Protein AF-A0A6C0KS30-F1 (afdb_monomer)

pLDDT: mean 71.04, std 18.07, range [35.44, 94.69]

Mean predicted aligned error: 18.9 Å

Secondary structure (DSSP, 8-state):
-------------S---TTS--HHHHHHHHHHHHTT-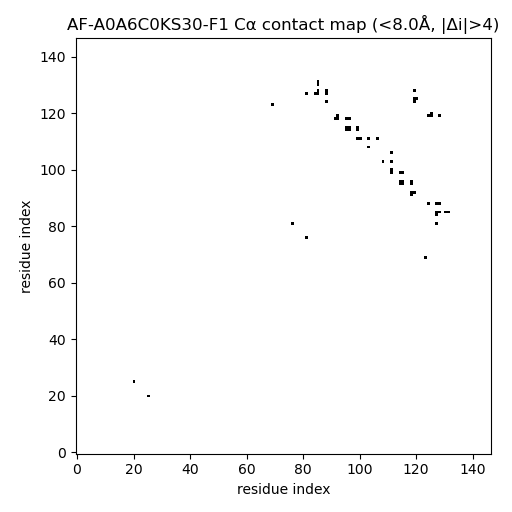S----HHHHHHHHHHHHHHHHHHHT-------TTS-GGG--HHHHHHHHHHHHHHHHHHHHHHHHTTTTS-HHHHHHHHHHHHH-GGGHHHHHHHHHHHHHHHHHHHHH-

Radius of gyration: 25.58 Å; Cα contacts (8 Å, |Δi|>4): 32; chains: 1; bounding box: 39×84×53 Å

Structure (mmCIF, N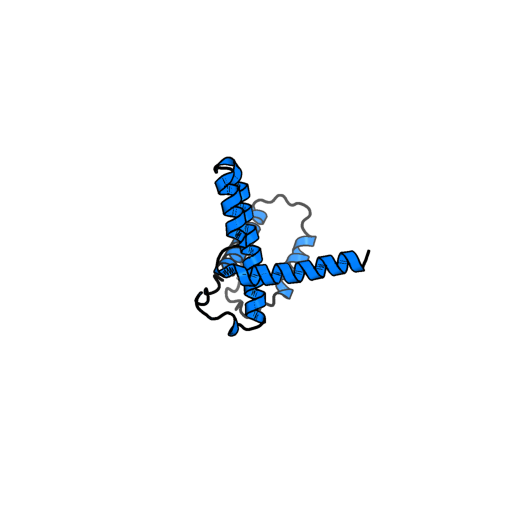/CA/C/O backbone):
data_AF-A0A6C0KS30-F1
#
_entry.id   AF-A0A6C0KS30-F1
#
loop_
_atom_site.group_PDB
_atom_site.id
_atom_site.type_symbol
_atom_site.label_atom_id
_atom_site.label_alt_id
_atom_site.label_comp_id
_atom_site.label_asym_id
_atom_site.label_entity_id
_atom_site.label_seq_id
_atom_site.pdbx_PDB_ins_code
_atom_site.Cartn_x
_atom_site.Cartn_y
_atom_site.Cartn_z
_atom_site.occupancy
_atom_site.B_iso_or_equiv
_atom_site.auth_seq_id
_atom_site.auth_comp_id
_atom_site.auth_asym_id
_atom_site.auth_atom_id
_atom_site.pdbx_PDB_model_num
ATOM 1 N N . MET A 1 1 ? 6.280 68.317 35.546 1.00 41.66 1 MET A N 1
ATOM 2 C CA . MET A 1 1 ? 6.402 68.232 34.076 1.00 41.66 1 MET A CA 1
ATOM 3 C C . MET A 1 1 ? 6.222 66.775 33.700 1.00 41.66 1 MET A C 1
ATOM 5 O O . MET A 1 1 ? 7.018 65.952 34.125 1.00 41.66 1 MET A O 1
ATOM 9 N N . ALA A 1 2 ? 5.104 66.460 33.051 1.00 36.56 2 ALA A N 1
ATOM 10 C CA . ALA A 1 2 ? 4.755 65.114 32.618 1.00 36.56 2 ALA A CA 1
ATOM 11 C C . ALA A 1 2 ? 5.413 64.825 31.263 1.00 36.56 2 ALA A C 1
ATOM 13 O O . ALA A 1 2 ? 5.367 65.674 30.377 1.00 36.56 2 ALA A O 1
ATOM 14 N N . ALA A 1 3 ? 5.983 63.633 31.103 1.00 36.56 3 ALA A N 1
ATOM 15 C CA . ALA A 1 3 ? 6.329 63.073 29.804 1.00 36.56 3 ALA A CA 1
ATOM 16 C C . ALA A 1 3 ? 5.861 61.614 29.786 1.00 36.56 3 ALA A C 1
ATOM 18 O O . ALA A 1 3 ? 6.550 60.698 30.223 1.00 36.56 3 ALA A O 1
ATOM 19 N N . THR A 1 4 ? 4.619 61.432 29.353 1.00 40.84 4 THR A N 1
ATOM 20 C CA . THR A 1 4 ? 4.050 60.160 28.920 1.00 40.84 4 THR A CA 1
ATOM 21 C C . THR A 1 4 ? 4.648 59.802 27.562 1.00 40.84 4 THR A C 1
ATOM 23 O O . THR A 1 4 ? 4.423 60.534 26.599 1.00 40.84 4 THR A O 1
ATOM 26 N N . THR A 1 5 ? 5.365 58.686 27.451 1.00 41.09 5 THR A N 1
ATOM 27 C CA . THR A 1 5 ? 5.692 58.090 26.147 1.00 41.09 5 THR A CA 1
ATOM 28 C C . THR A 1 5 ? 5.205 56.650 26.120 1.00 41.09 5 THR A C 1
ATOM 30 O O . THR A 1 5 ? 5.762 55.755 26.748 1.00 41.09 5 THR A O 1
ATOM 33 N N . THR A 1 6 ? 4.089 56.497 25.422 1.00 42.09 6 THR A N 1
ATOM 34 C CA . THR A 1 6 ? 3.368 55.285 25.046 1.00 42.09 6 THR A CA 1
ATOM 35 C C . THR A 1 6 ? 4.294 54.269 24.362 1.00 42.09 6 THR A C 1
ATOM 37 O O . THR A 1 6 ? 5.101 54.683 23.530 1.00 42.09 6 THR A O 1
ATOM 40 N N . PRO A 1 7 ? 4.177 52.955 24.623 1.00 38.19 7 PRO A N 1
ATOM 41 C CA . PRO A 1 7 ? 4.849 51.956 23.803 1.00 38.19 7 PRO A CA 1
ATOM 42 C C . PRO A 1 7 ? 4.206 51.904 22.412 1.00 38.19 7 PRO A C 1
ATOM 44 O O . PRO A 1 7 ? 2.991 51.751 22.268 1.00 38.19 7 PRO A O 1
ATOM 47 N N . SER A 1 8 ? 5.042 52.059 21.391 1.00 39.91 8 SER A N 1
ATOM 48 C CA . SER A 1 8 ? 4.718 51.919 19.975 1.00 39.91 8 SER A CA 1
ATOM 49 C C . SER A 1 8 ? 4.135 50.530 19.724 1.00 39.91 8 SER A C 1
ATOM 51 O O . SER A 1 8 ? 4.818 49.521 19.893 1.00 39.91 8 SER A O 1
ATOM 53 N N . ALA A 1 9 ? 2.866 50.469 19.329 1.00 35.44 9 ALA A N 1
ATOM 54 C CA . ALA A 1 9 ? 2.259 49.235 18.860 1.00 35.44 9 ALA A CA 1
ATOM 55 C C . ALA A 1 9 ? 3.033 48.727 17.634 1.00 35.44 9 ALA A C 1
ATOM 57 O O . ALA A 1 9 ? 3.216 49.461 16.661 1.00 35.44 9 ALA A O 1
ATOM 58 N N . ILE A 1 10 ? 3.471 47.469 17.674 1.00 39.31 10 ILE A N 1
ATOM 59 C CA . ILE A 1 10 ? 3.902 46.746 16.478 1.00 39.31 10 ILE A CA 1
ATOM 60 C C . ILE A 1 10 ? 2.638 46.556 15.640 1.00 39.31 10 ILE A C 1
ATOM 62 O O . ILE A 1 10 ? 1.789 45.717 15.940 1.00 39.31 10 ILE A O 1
ATOM 66 N N . VAL A 1 11 ? 2.478 47.401 14.625 1.00 37.69 11 VAL A N 1
ATOM 67 C CA . VAL A 1 11 ? 1.460 47.231 13.593 1.00 37.69 11 VAL A CA 1
ATOM 68 C C . VAL A 1 11 ? 1.879 46.010 12.784 1.00 37.69 11 VAL A C 1
ATOM 70 O O . VAL A 1 11 ? 2.798 46.078 11.974 1.00 37.69 11 VAL A O 1
ATOM 73 N N . ILE A 1 12 ? 1.240 44.873 13.046 1.00 42.19 12 ILE A N 1
ATOM 74 C CA . ILE A 1 12 ? 1.336 43.714 12.165 1.00 42.19 12 ILE A CA 1
ATOM 75 C C . ILE A 1 12 ? 0.541 44.079 10.913 1.00 42.19 12 ILE A C 1
ATOM 77 O O . ILE A 1 12 ? -0.692 44.093 10.932 1.00 42.19 12 ILE A O 1
ATOM 81 N N . ASP A 1 13 ? 1.263 44.441 9.852 1.00 37.44 13 ASP A N 1
ATOM 82 C CA . ASP A 1 13 ? 0.699 44.644 8.525 1.00 37.44 13 ASP A CA 1
ATOM 83 C C . ASP A 1 13 ? 0.008 43.346 8.090 1.00 37.44 13 ASP A C 1
ATOM 85 O O . ASP A 1 13 ? 0.621 42.284 7.960 1.00 37.44 13 ASP A O 1
ATOM 89 N N . LYS A 1 14 ? -1.315 43.413 7.959 1.00 45.72 14 LYS A N 1
ATOM 90 C CA . LYS A 1 14 ? -2.197 42.255 7.795 1.00 45.72 14 LYS A CA 1
ATOM 91 C C . LYS A 1 14 ? -2.285 41.801 6.337 1.00 45.72 14 LYS A C 1
ATOM 93 O O . LYS A 1 14 ? -3.307 41.253 5.933 1.00 45.72 14 LYS A O 1
ATOM 98 N N . ASN A 1 15 ? -1.240 42.046 5.549 1.00 47.78 15 ASN A N 1
ATOM 99 C CA . ASN A 1 15 ? -1.254 41.800 4.115 1.00 47.78 15 ASN A CA 1
ATOM 100 C C . ASN A 1 15 ? 0.069 41.207 3.612 1.00 47.78 15 ASN A C 1
ATOM 102 O O . ASN A 1 15 ? 0.704 41.725 2.700 1.00 47.78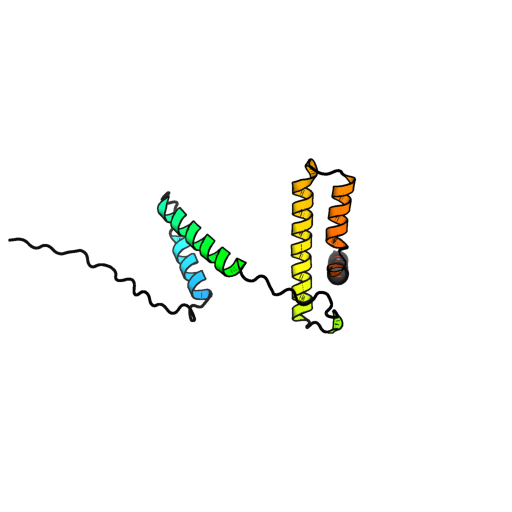 15 ASN A O 1
ATOM 106 N N . ILE A 1 16 ? 0.482 40.082 4.197 1.00 48.47 16 ILE A N 1
ATOM 107 C CA . ILE A 1 16 ? 1.443 39.198 3.533 1.00 48.47 16 ILE A CA 1
ATOM 108 C C . ILE A 1 16 ? 0.624 38.279 2.625 1.00 48.47 16 ILE A C 1
ATOM 110 O O . ILE A 1 16 ? -0.079 37.388 3.104 1.00 48.47 16 ILE A O 1
ATOM 114 N N . ASP A 1 17 ? 0.675 38.527 1.315 1.00 46.22 17 ASP A N 1
ATOM 115 C CA . ASP A 1 17 ? 0.111 37.631 0.306 1.00 46.22 17 ASP A CA 1
ATOM 116 C C . ASP A 1 17 ? 0.925 36.326 0.320 1.00 46.22 17 ASP A C 1
ATOM 118 O O . ASP A 1 17 ? 2.052 36.240 -0.163 1.00 46.22 17 ASP A O 1
ATOM 122 N N . LEU A 1 18 ? 0.370 35.301 0.969 1.00 52.03 18 LEU A N 1
ATOM 123 C CA . LEU A 1 18 ? 1.018 34.013 1.253 1.00 52.03 18 LEU A CA 1
ATOM 124 C C . LEU A 1 18 ? 1.197 33.125 0.005 1.00 52.03 18 LEU A C 1
ATOM 126 O O . LEU A 1 18 ? 1.464 31.928 0.139 1.00 52.03 18 LEU A O 1
ATOM 130 N N . LYS A 1 19 ? 1.021 33.671 -1.203 1.00 52.03 19 LYS A N 1
ATOM 131 C CA . LYS A 1 19 ? 1.192 32.939 -2.465 1.00 52.03 19 LYS A CA 1
ATOM 132 C C . LYS A 1 19 ? 2.654 32.674 -2.832 1.00 52.03 19 LYS A C 1
ATOM 134 O O . LYS A 1 19 ? 2.897 31.711 -3.552 1.00 52.03 19 LYS A O 1
ATOM 139 N N . ASP A 1 20 ? 3.598 33.434 -2.278 1.00 52.69 20 ASP A N 1
ATOM 140 C CA . ASP A 1 20 ? 5.011 33.386 -2.690 1.00 52.69 20 ASP A CA 1
ATOM 141 C C . ASP A 1 20 ? 5.979 32.817 -1.636 1.00 52.69 20 ASP A C 1
ATOM 143 O O . ASP A 1 20 ? 7.192 32.810 -1.844 1.00 52.69 20 ASP A O 1
ATOM 147 N N . VAL A 1 21 ? 5.478 32.302 -0.507 1.00 55.94 21 VAL A N 1
ATOM 148 C CA . VAL A 1 21 ? 6.345 31.762 0.555 1.00 55.94 21 VAL A CA 1
ATOM 149 C C . VAL A 1 21 ? 6.798 30.346 0.199 1.00 55.94 21 VAL A C 1
ATOM 151 O O . VAL A 1 21 ? 5.992 29.408 0.170 1.00 55.94 21 VAL A O 1
ATOM 154 N N . LYS A 1 22 ? 8.098 30.179 -0.072 1.00 64.94 22 LYS A N 1
ATOM 155 C CA . LYS A 1 22 ? 8.678 28.885 -0.439 1.00 64.94 22 LYS A CA 1
ATOM 156 C C . LYS A 1 22 ? 8.808 27.975 0.793 1.00 64.94 22 LYS A C 1
ATOM 158 O O . LYS A 1 22 ? 9.075 28.454 1.894 1.00 64.94 22 LYS A O 1
ATOM 163 N N . PRO A 1 23 ? 8.666 26.645 0.634 1.00 53.28 23 PRO A N 1
ATOM 164 C CA . PRO A 1 23 ? 8.738 25.692 1.751 1.00 53.28 23 PRO A CA 1
ATOM 165 C C . PRO A 1 23 ? 10.071 25.726 2.514 1.00 53.28 23 PRO A C 1
ATOM 167 O O . PRO A 1 23 ? 10.122 25.439 3.708 1.00 53.28 23 PRO A O 1
ATOM 170 N N . GLU A 1 24 ? 11.143 26.086 1.812 1.00 63.00 24 GLU A N 1
ATOM 171 C CA . GLU A 1 24 ? 12.516 26.154 2.319 1.00 63.00 24 GLU A CA 1
ATOM 172 C C . GLU A 1 24 ? 12.680 27.250 3.384 1.00 63.00 24 GLU A C 1
ATOM 174 O O . GLU A 1 24 ? 13.349 27.037 4.396 1.00 63.00 24 GLU A O 1
ATOM 179 N N . A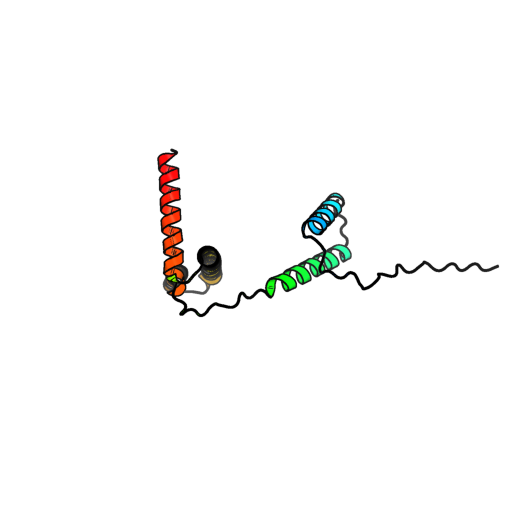SP A 1 25 ? 11.985 28.378 3.220 1.00 66.75 25 ASP A N 1
ATOM 180 C CA . ASP A 1 25 ? 12.034 29.516 4.146 1.00 66.75 25 ASP A CA 1
ATOM 181 C C . ASP A 1 25 ? 11.322 29.190 5.475 1.00 66.75 25 ASP A C 1
ATOM 183 O O . ASP A 1 25 ? 11.721 29.620 6.562 1.00 66.75 25 ASP A O 1
ATOM 187 N N . ILE A 1 26 ? 10.292 28.342 5.410 1.00 59.53 26 ILE A N 1
ATOM 188 C CA . ILE A 1 26 ? 9.553 27.859 6.583 1.00 59.53 26 ILE A CA 1
ATOM 189 C C . ILE A 1 26 ? 10.364 26.787 7.326 1.00 59.53 26 ILE A C 1
ATOM 191 O O . ILE A 1 26 ? 10.431 26.796 8.552 1.00 59.53 26 ILE A O 1
ATOM 195 N N . TYR A 1 27 ? 11.034 25.882 6.608 1.00 58.19 27 TYR A N 1
ATOM 196 C CA . TYR A 1 27 ? 11.903 24.882 7.236 1.00 58.19 27 TYR A CA 1
ATOM 197 C C . TYR A 1 27 ? 13.082 25.529 7.976 1.00 58.19 27 TYR A C 1
ATOM 199 O O . TYR A 1 27 ? 13.395 25.145 9.105 1.00 58.19 27 TYR A O 1
ATOM 207 N N . ASN A 1 28 ? 13.702 26.545 7.372 1.00 65.50 28 ASN A N 1
ATOM 208 C CA . ASN A 1 28 ? 14.830 27.243 7.980 1.00 65.50 28 ASN A CA 1
ATOM 209 C C . ASN A 1 28 ? 14.413 28.061 9.212 1.00 65.50 28 ASN A C 1
ATOM 211 O O . ASN A 1 28 ? 15.116 28.005 10.218 1.00 65.50 28 ASN A O 1
ATOM 215 N N . SER A 1 29 ? 13.242 28.709 9.199 1.00 61.16 29 SER A N 1
ATOM 216 C CA . SER A 1 29 ? 12.717 29.411 10.386 1.00 61.16 29 SER A CA 1
ATOM 217 C C . SER A 1 29 ? 12.341 28.461 11.532 1.00 61.16 29 SER A C 1
ATOM 219 O O . SER A 1 29 ? 12.572 28.776 12.700 1.00 61.16 29 SER A O 1
ATOM 221 N N . ILE A 1 30 ? 11.851 27.254 11.229 1.00 59.72 30 ILE A N 1
ATOM 222 C CA . ILE A 1 30 ? 11.619 26.212 12.243 1.00 59.72 30 ILE A CA 1
ATOM 223 C C . ILE A 1 30 ? 12.954 25.703 12.805 1.00 59.72 30 ILE A C 1
ATOM 225 O O . ILE A 1 30 ? 13.098 25.566 14.021 1.00 59.72 30 ILE A O 1
ATOM 229 N N . LYS A 1 31 ? 13.955 25.475 11.949 1.00 63.38 31 LYS A N 1
ATOM 230 C CA . LYS A 1 31 ? 15.288 25.024 12.368 1.00 63.38 31 LYS A CA 1
ATOM 231 C C . LYS A 1 31 ? 15.987 26.049 13.268 1.00 63.38 31 LYS A C 1
ATOM 233 O O . LYS A 1 31 ? 16.563 25.669 14.286 1.00 63.38 31 LYS A O 1
ATOM 238 N N . GLU A 1 32 ? 15.877 27.330 12.941 1.00 61.31 32 GLU A N 1
ATOM 239 C CA . GLU A 1 32 ? 16.421 28.430 13.742 1.00 61.31 32 GLU A CA 1
ATOM 240 C C . GLU A 1 32 ? 15.693 28.558 15.093 1.00 61.31 32 GLU A C 1
ATOM 242 O O . GLU A 1 32 ? 16.338 28.690 16.131 1.00 61.31 32 GLU A O 1
ATOM 247 N N . SER A 1 33 ? 14.366 28.365 15.122 1.00 54.03 33 SER A N 1
ATOM 248 C CA . SER A 1 33 ? 13.598 28.319 16.378 1.00 54.03 33 SER A CA 1
ATOM 249 C C . SER A 1 33 ? 13.919 27.098 17.255 1.00 54.03 33 SER A C 1
ATOM 251 O O . SER A 1 33 ? 13.888 27.188 18.480 1.00 54.03 33 SER A O 1
ATOM 253 N N . SER A 1 34 ? 14.287 25.963 16.649 1.00 53.91 34 SER A N 1
ATOM 254 C CA . SER A 1 34 ? 14.591 24.721 17.371 1.00 53.91 34 SER A CA 1
ATOM 255 C C . SER A 1 34 ? 15.936 24.739 18.108 1.00 53.91 34 SER A C 1
ATOM 257 O O . SER A 1 34 ? 16.103 23.991 19.069 1.00 53.91 34 SER A O 1
ATOM 259 N N . GLN A 1 35 ? 16.871 25.621 17.728 1.00 45.62 35 GLN A N 1
ATOM 260 C CA . GLN A 1 35 ? 18.137 25.808 18.455 1.00 45.62 35 GLN A CA 1
ATOM 261 C C . GLN A 1 35 ? 17.999 26.651 19.736 1.00 45.62 35 GLN A C 1
ATOM 263 O O . GLN A 1 35 ? 18.954 26.727 20.503 1.00 45.62 35 GLN A O 1
ATOM 268 N N . LEU A 1 36 ? 16.823 27.233 20.009 1.00 43.22 36 LEU A N 1
ATOM 269 C CA . LEU A 1 36 ? 16.541 28.004 21.229 1.00 43.22 36 LEU A CA 1
ATOM 270 C 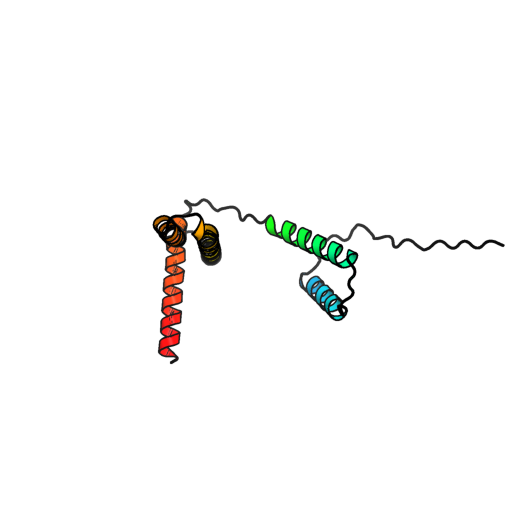C . LEU A 1 36 ? 15.669 27.259 22.254 1.00 43.22 36 LEU A C 1
ATOM 272 O O . LEU A 1 36 ? 15.325 27.829 23.286 1.00 43.22 36 LEU A O 1
ATOM 276 N N . ILE A 1 37 ? 15.327 25.989 22.016 1.00 45.91 37 ILE A N 1
ATOM 277 C CA . ILE A 1 37 ? 14.513 25.196 22.949 1.00 45.91 37 ILE A CA 1
ATOM 278 C C . ILE A 1 37 ? 15.432 24.389 23.877 1.00 45.91 37 ILE A C 1
ATOM 280 O O . ILE A 1 37 ? 15.418 23.159 23.901 1.00 45.91 37 ILE A O 1
ATOM 284 N N . GLU A 1 38 ? 16.224 25.093 24.688 1.00 43.03 38 GLU A N 1
ATOM 285 C CA . GLU A 1 38 ? 16.378 24.629 26.066 1.00 43.03 38 GLU A CA 1
ATOM 286 C C . GLU A 1 38 ? 15.022 24.839 26.747 1.00 43.03 38 GLU A C 1
ATOM 288 O O . GLU A 1 38 ? 14.415 25.903 26.635 1.00 43.03 38 GLU A O 1
ATOM 293 N N . LEU A 1 39 ? 14.521 23.774 27.375 1.00 48.59 39 LEU A N 1
ATOM 294 C CA . LEU A 1 39 ? 13.200 23.639 27.986 1.00 48.59 39 LEU A CA 1
ATOM 295 C C . LEU A 1 39 ? 12.726 24.914 28.717 1.00 48.59 39 LEU A C 1
ATOM 297 O O . LEU A 1 39 ? 12.956 25.068 29.916 1.00 48.59 39 LEU A O 1
ATOM 301 N N . SER A 1 40 ? 11.971 25.781 28.036 1.00 44.22 40 SER A N 1
ATOM 302 C CA . SER A 1 40 ? 11.143 26.782 28.708 1.00 44.22 40 SER A CA 1
ATOM 303 C C . SER A 1 40 ? 9.716 26.249 28.794 1.00 44.22 40 SER A C 1
ATOM 305 O O . SER A 1 40 ? 9.027 25.996 27.807 1.00 44.22 40 SER A O 1
ATOM 307 N N . ASN A 1 41 ? 9.326 25.964 30.030 1.00 56.12 41 ASN A N 1
ATOM 308 C CA . ASN A 1 41 ? 8.110 25.278 30.439 1.00 56.12 41 ASN A CA 1
ATOM 309 C C . ASN A 1 41 ? 6.902 26.236 30.381 1.00 56.12 41 ASN A C 1
ATOM 311 O O . ASN A 1 41 ? 6.187 26.403 31.368 1.00 56.12 41 ASN A O 1
ATOM 315 N N . ASP A 1 42 ? 6.723 26.937 29.257 1.00 55.81 42 ASP A N 1
ATOM 316 C CA . ASP A 1 42 ? 5.720 27.990 29.129 1.00 55.81 42 ASP A CA 1
ATOM 317 C C . ASP A 1 42 ? 4.499 27.503 28.338 1.00 55.81 42 ASP A C 1
ATOM 319 O O . ASP A 1 42 ? 4.524 27.282 27.123 1.00 55.81 42 ASP A O 1
ATOM 323 N N . S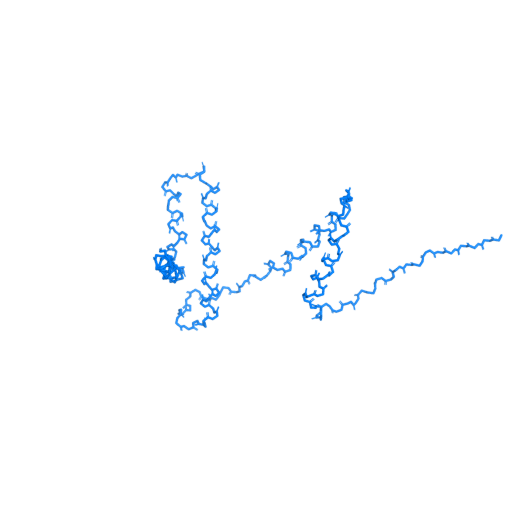ER A 1 43 ? 3.398 27.313 29.065 1.00 60.12 43 SER A N 1
ATOM 324 C CA . SER A 1 43 ? 2.113 26.806 28.564 1.00 60.12 43 SER A CA 1
ATOM 325 C C . SER A 1 43 ? 1.528 27.615 27.397 1.00 60.12 43 SER A C 1
ATOM 327 O O . SER A 1 43 ? 0.698 27.102 26.641 1.00 60.12 43 SER A O 1
ATOM 329 N N . LEU A 1 44 ? 1.961 28.868 27.230 1.00 58.97 44 LEU A N 1
ATOM 330 C CA . LEU A 1 44 ? 1.538 29.742 26.139 1.00 58.97 44 LEU A CA 1
ATOM 331 C C . LEU A 1 44 ? 2.217 29.385 24.812 1.00 58.97 44 LEU A C 1
ATOM 333 O O . LEU A 1 44 ? 1.536 29.319 23.789 1.00 58.97 44 LEU A O 1
ATOM 337 N N . GLN A 1 45 ? 3.510 29.054 24.832 1.00 58.03 45 GLN A N 1
ATOM 338 C CA . GLN A 1 45 ? 4.242 28.644 23.629 1.00 58.03 45 GLN A CA 1
ATOM 339 C C . GLN A 1 45 ? 3.739 27.292 23.110 1.00 58.03 45 GLN A C 1
ATOM 341 O O . GLN A 1 45 ? 3.601 27.100 21.904 1.00 58.03 45 GLN A O 1
ATOM 346 N N . GLN A 1 46 ? 3.369 26.375 24.014 1.00 58.59 46 GLN A N 1
ATOM 347 C CA . GLN A 1 46 ? 2.757 25.100 23.626 1.00 58.59 46 GLN A CA 1
ATOM 348 C C . GLN A 1 46 ? 1.395 25.288 22.952 1.00 58.59 46 GLN A C 1
ATOM 350 O O . GLN A 1 46 ? 1.113 24.620 21.961 1.00 58.59 46 GLN A O 1
ATOM 355 N N . LYS A 1 47 ? 0.555 26.204 23.451 1.00 71.50 47 LYS A N 1
ATOM 356 C CA . LYS A 1 47 ? -0.747 26.494 22.830 1.00 71.50 47 LYS A CA 1
ATOM 357 C C . LYS A 1 47 ? -0.589 27.084 21.436 1.00 71.50 47 LYS A C 1
ATOM 359 O O . LYS A 1 47 ? -1.292 26.653 20.528 1.00 71.50 47 LYS A O 1
ATOM 364 N N . GLU A 1 48 ? 0.350 28.011 21.258 1.00 76.75 48 GLU A N 1
ATOM 365 C CA . GLU A 1 48 ? 0.631 28.593 19.944 1.00 76.75 48 GLU A CA 1
ATOM 366 C C . GLU A 1 48 ? 1.178 27.538 18.968 1.00 76.75 48 GLU A C 1
ATOM 368 O O . GLU A 1 48 ? 0.786 27.497 17.802 1.00 76.75 48 GLU A O 1
ATOM 373 N N . LEU A 1 49 ? 2.032 26.631 19.451 1.00 74.12 49 LEU A N 1
ATOM 374 C CA . LEU A 1 49 ? 2.569 25.534 18.649 1.00 74.12 49 LEU A CA 1
ATOM 375 C C . LEU A 1 49 ? 1.473 24.539 18.231 1.00 74.12 49 LEU A C 1
ATOM 377 O O . LEU A 1 49 ? 1.406 24.161 17.062 1.00 74.12 49 LEU A O 1
ATOM 381 N N . ILE A 1 50 ? 0.589 24.151 19.156 1.00 73.31 50 ILE A N 1
ATOM 382 C CA . ILE A 1 50 ? -0.551 23.263 18.879 1.00 73.31 50 ILE A CA 1
ATOM 383 C C . ILE A 1 50 ? -1.491 23.895 17.848 1.00 73.31 50 ILE A C 1
ATOM 385 O O . ILE A 1 50 ? -1.947 23.204 16.938 1.00 73.31 50 ILE A O 1
ATOM 389 N N . ASP A 1 51 ? -1.750 25.199 17.947 1.00 85.19 51 ASP A N 1
ATOM 390 C CA . ASP A 1 51 ? -2.638 25.900 17.019 1.00 85.19 51 ASP A CA 1
ATOM 391 C C . ASP A 1 51 ? -2.041 25.961 15.603 1.00 85.19 51 ASP A C 1
ATOM 393 O O . ASP A 1 51 ? -2.708 25.629 14.622 1.00 85.19 51 ASP A O 1
ATOM 397 N N . LYS A 1 52 ? -0.735 26.243 15.484 1.00 80.31 52 LYS A N 1
ATOM 398 C CA . LYS A 1 52 ? -0.025 26.190 14.191 1.00 80.31 52 LYS A CA 1
ATOM 399 C C . LYS A 1 52 ? -0.024 24.786 13.588 1.00 80.31 52 LYS A C 1
ATOM 401 O O . LYS A 1 52 ? -0.207 24.650 12.377 1.00 80.31 52 LYS A O 1
ATOM 406 N N . ILE A 1 53 ? 0.145 23.749 14.411 1.00 78.19 53 ILE A N 1
ATOM 407 C CA . ILE A 1 53 ? 0.063 22.349 13.972 1.00 78.19 53 ILE A CA 1
ATOM 408 C C . ILE A 1 53 ? -1.353 22.021 13.494 1.00 78.19 53 ILE A C 1
ATOM 410 O O . ILE A 1 53 ? -1.504 21.435 12.426 1.00 78.19 53 ILE A O 1
ATOM 414 N N . ASN A 1 54 ? -2.392 22.427 14.220 1.00 79.19 54 ASN A N 1
ATOM 415 C CA . ASN A 1 54 ? -3.777 22.175 13.822 1.00 79.19 54 ASN A CA 1
ATOM 416 C C . ASN A 1 54 ? -4.135 22.887 12.515 1.00 79.19 54 ASN A C 1
ATOM 418 O O . ASN A 1 54 ? -4.683 22.249 11.619 1.00 79.19 54 ASN A O 1
ATOM 422 N N . ILE A 1 55 ? -3.742 24.153 12.348 1.00 84.38 55 ILE A N 1
ATOM 423 C CA . ILE A 1 55 ? -3.920 24.898 11.092 1.00 84.38 55 ILE A CA 1
ATOM 424 C C . ILE A 1 55 ? -3.181 24.205 9.941 1.00 84.38 55 ILE A C 1
ATOM 426 O O . ILE A 1 55 ? -3.714 24.084 8.835 1.00 84.38 55 ILE A O 1
ATOM 430 N N . PHE A 1 56 ? -1.959 23.722 10.186 1.00 79.12 56 PHE A N 1
ATOM 431 C CA . PHE A 1 56 ? -1.204 22.952 9.201 1.00 79.12 56 PHE A CA 1
ATOM 432 C C . PHE A 1 56 ? -1.952 21.668 8.825 1.00 79.12 56 PHE A C 1
ATOM 434 O O . PHE A 1 56 ? -2.198 21.418 7.645 1.00 79.12 56 PHE A O 1
ATOM 441 N N . LEU A 1 57 ? -2.376 20.880 9.812 1.00 74.94 57 LEU A N 1
ATOM 442 C CA . LEU A 1 57 ? -3.109 19.640 9.585 1.00 74.94 57 LEU A CA 1
ATOM 443 C C . LEU A 1 57 ? -4.419 19.899 8.837 1.00 74.94 57 LEU A C 1
ATOM 445 O O . LEU A 1 57 ? -4.683 19.205 7.864 1.00 74.94 57 LEU A O 1
ATOM 449 N N . GLU A 1 58 ? -5.200 20.916 9.196 1.00 74.88 58 GLU A N 1
ATOM 450 C CA . GLU A 1 58 ? -6.430 21.284 8.483 1.00 74.88 58 GLU A CA 1
ATOM 451 C C . GLU A 1 58 ? -6.172 21.706 7.032 1.00 74.88 58 GLU A C 1
ATOM 453 O O . GLU A 1 58 ? -6.876 21.260 6.117 1.00 74.88 58 GLU A O 1
ATOM 458 N N . LYS A 1 59 ? -5.119 22.496 6.795 1.00 72.56 59 LYS A N 1
ATOM 459 C CA . LYS A 1 59 ? -4.730 22.952 5.454 1.00 72.56 59 LYS A CA 1
ATOM 460 C C . LYS A 1 59 ? -4.391 21.791 4.517 1.00 72.56 59 LYS A C 1
ATOM 462 O O . LYS A 1 59 ? -4.654 21.883 3.318 1.00 72.56 59 LYS A O 1
ATOM 467 N N . TYR A 1 60 ? -3.840 20.697 5.042 1.00 58.69 60 TYR A N 1
ATOM 468 C CA . TYR A 1 60 ? -3.486 19.518 4.244 1.00 58.69 60 TYR A CA 1
ATOM 469 C C . TYR A 1 60 ? -4.514 18.375 4.324 1.00 58.69 60 TYR A C 1
ATOM 471 O O . TYR A 1 60 ? -4.575 17.563 3.400 1.00 58.69 60 TYR A O 1
ATOM 479 N N . LYS A 1 61 ? -5.390 18.351 5.338 1.00 58.56 61 LYS A N 1
ATOM 480 C CA . LYS A 1 61 ? -6.491 17.378 5.500 1.00 58.56 61 LYS A CA 1
ATOM 481 C C . LYS A 1 61 ? -7.557 17.503 4.409 1.00 58.56 61 LYS A C 1
ATOM 483 O O . LYS A 1 61 ? -8.237 16.529 4.098 1.00 58.56 61 LYS A O 1
ATOM 488 N N . THR A 1 62 ? -7.704 18.682 3.806 1.00 46.09 62 THR A N 1
ATOM 489 C CA . THR A 1 62 ? -8.741 18.967 2.798 1.00 46.09 62 THR A CA 1
ATOM 490 C C . THR A 1 62 ? -8.410 18.499 1.385 1.00 46.09 62 THR A C 1
ATOM 492 O O . THR A 1 62 ? -9.292 18.526 0.527 1.00 46.09 62 THR A O 1
ATOM 495 N N . ARG A 1 63 ? -7.212 17.959 1.117 1.00 46.09 63 ARG A N 1
ATOM 496 C CA . ARG A 1 63 ? -6.997 17.182 -0.114 1.00 46.09 63 ARG A CA 1
ATOM 497 C C . ARG A 1 63 ? -7.574 15.779 0.054 1.00 46.09 63 ARG A C 1
ATOM 499 O O . ARG A 1 63 ? -6.845 14.794 -0.024 1.00 46.09 63 ARG A O 1
ATOM 506 N N . LYS A 1 64 ? -8.896 15.680 0.224 1.00 52.03 64 LYS A N 1
ATOM 507 C CA . LYS A 1 64 ? -9.594 14.498 -0.281 1.00 52.03 64 LYS A CA 1
ATOM 508 C C . LYS A 1 64 ? -9.410 14.542 -1.786 1.00 52.03 64 LYS A C 1
ATOM 510 O O . LYS A 1 64 ? -9.939 15.407 -2.479 1.00 52.03 64 LYS A O 1
ATOM 515 N N . ILE A 1 65 ? -8.498 13.700 -2.239 1.00 51.91 65 ILE A N 1
ATOM 516 C CA . ILE A 1 65 ? -8.208 13.496 -3.644 1.00 51.91 65 ILE A CA 1
ATOM 517 C C . ILE A 1 65 ? -9.546 13.098 -4.270 1.00 51.91 65 ILE A C 1
ATOM 519 O O . ILE A 1 65 ? -10.175 12.200 -3.719 1.00 51.91 65 ILE A O 1
ATOM 523 N N . PRO A 1 66 ? -10.025 13.773 -5.329 1.00 51.81 66 PRO A N 1
ATOM 524 C CA . PRO A 1 66 ? -11.246 13.341 -5.986 1.00 51.81 66 PRO A CA 1
ATOM 525 C C . PRO A 1 66 ? -11.052 11.883 -6.394 1.00 51.81 66 PRO A C 1
ATOM 527 O O . PRO A 1 66 ? -10.104 11.568 -7.118 1.00 51.81 66 PRO A O 1
ATOM 530 N N . ASP A 1 67 ? -11.892 11.010 -5.843 1.00 50.56 67 ASP A N 1
ATOM 531 C CA . ASP A 1 67 ? -11.941 9.604 -6.202 1.00 50.56 67 ASP A CA 1
ATOM 532 C C . ASP A 1 67 ? -12.292 9.549 -7.690 1.00 50.56 67 ASP A C 1
ATOM 534 O O . ASP A 1 67 ? -13.430 9.781 -8.094 1.00 50.56 67 ASP A O 1
ATOM 538 N N . GLU A 1 68 ? -11.274 9.358 -8.530 1.00 57.16 68 GLU A N 1
ATOM 539 C CA . GLU A 1 68 ? -11.472 9.032 -9.937 1.00 57.16 68 GLU A CA 1
ATOM 540 C C . GLU A 1 68 ? -12.381 7.811 -10.016 1.00 57.16 68 GLU A C 1
ATOM 542 O O . GLU A 1 68 ? -12.123 6.820 -9.328 1.00 57.16 68 GLU A O 1
ATOM 547 N N . ASP A 1 69 ? -13.427 7.923 -10.840 1.00 57.16 69 ASP A N 1
ATOM 548 C CA . ASP A 1 69 ? -14.486 6.930 -11.018 1.00 57.16 69 ASP A CA 1
ATOM 549 C C . ASP A 1 69 ? -13.913 5.503 -10.955 1.00 57.16 69 ASP A C 1
ATOM 551 O O . ASP A 1 69 ? -13.054 5.166 -11.780 1.00 57.16 69 ASP A O 1
ATOM 555 N N . PRO A 1 70 ? -14.369 4.655 -10.010 1.00 57.00 70 PRO A N 1
ATOM 556 C CA . PRO A 1 70 ? -13.869 3.291 -9.838 1.00 57.00 70 PRO A CA 1
ATOM 557 C C . PRO A 1 70 ? -14.028 2.415 -11.093 1.00 57.00 70 PRO A C 1
ATOM 559 O O . PRO A 1 70 ? -13.448 1.332 -11.154 1.00 57.00 70 PRO A O 1
ATOM 562 N N . ASN A 1 71 ? -14.775 2.872 -12.105 1.00 55.91 71 ASN A N 1
ATOM 563 C CA . ASN A 1 71 ? -14.936 2.198 -13.392 1.00 55.91 71 ASN A CA 1
ATOM 564 C C . ASN A 1 71 ? -13.981 2.674 -14.496 1.00 55.91 71 ASN A C 1
ATOM 566 O O . ASN A 1 71 ? -14.099 2.203 -15.630 1.00 55.91 71 ASN A O 1
ATOM 570 N N . THR A 1 72 ? -13.031 3.575 -14.221 1.00 62.97 72 THR A N 1
ATOM 571 C CA . THR A 1 72 ? -12.005 3.892 -15.225 1.00 62.97 72 THR A CA 1
ATOM 572 C C . THR A 1 72 ? -11.111 2.670 -15.456 1.00 62.97 72 THR A C 1
ATOM 574 O O . THR A 1 72 ? -10.536 2.134 -14.504 1.00 62.97 72 THR A O 1
ATOM 577 N N . PRO A 1 73 ? -10.969 2.186 -16.706 1.00 66.44 73 PRO A N 1
ATOM 578 C CA . PRO A 1 73 ? -10.113 1.042 -16.972 1.00 66.44 73 PRO A CA 1
ATOM 579 C C . PRO A 1 73 ? -8.675 1.393 -16.590 1.00 66.44 73 PRO A C 1
ATOM 581 O O . PRO A 1 73 ? -8.131 2.391 -17.058 1.00 66.44 73 PRO A O 1
ATOM 584 N N . TRP A 1 74 ? -8.042 0.542 -15.778 1.00 62.75 74 TRP A N 1
ATOM 585 C CA . TRP A 1 74 ? -6.664 0.700 -15.285 1.00 62.75 74 TRP A CA 1
ATOM 586 C C . TRP A 1 74 ? -5.628 0.943 -16.398 1.00 62.75 74 TRP A C 1
ATOM 588 O O . TRP A 1 74 ? -4.565 1.498 -16.143 1.00 62.75 74 TRP A O 1
ATOM 598 N N . ILE A 1 75 ? -5.961 0.558 -17.632 1.00 63.28 75 ILE A N 1
ATOM 599 C CA . ILE A 1 75 ? -5.158 0.706 -18.852 1.00 63.28 75 ILE A CA 1
ATOM 600 C C . ILE A 1 75 ? -5.039 2.176 -19.293 1.00 63.28 75 ILE A C 1
ATOM 602 O O . ILE A 1 75 ? -4.072 2.535 -19.958 1.00 63.28 75 ILE A O 1
ATOM 606 N N . HIS A 1 76 ? -5.989 3.038 -18.917 1.00 70.06 76 HIS A N 1
ATOM 607 C CA . HIS A 1 76 ? -5.955 4.468 -19.247 1.00 70.06 76 HIS A CA 1
ATOM 608 C C . HIS A 1 76 ? -5.204 5.317 -18.217 1.00 70.06 76 HIS A C 1
ATOM 610 O O . HIS A 1 76 ? -5.071 6.522 -18.417 1.00 70.06 76 HIS A O 1
ATOM 616 N N . LEU A 1 77 ? -4.715 4.709 -17.133 1.00 71.44 77 LEU A N 1
ATOM 617 C CA . LEU A 1 77 ? -4.021 5.438 -16.082 1.00 71.44 77 LEU A CA 1
ATOM 618 C C . LEU A 1 77 ? -2.593 5.788 -16.502 1.00 71.44 77 LEU A C 1
ATOM 620 O O . LEU A 1 77 ? -1.844 4.957 -17.023 1.00 71.44 77 LEU A O 1
ATOM 624 N N . SER A 1 78 ? -2.183 7.015 -16.197 1.00 81.62 78 SER A N 1
ATOM 625 C CA . SER A 1 78 ? -0.783 7.423 -16.293 1.00 81.62 78 SER A CA 1
ATOM 626 C C . SER A 1 78 ? 0.083 6.616 -15.318 1.00 81.62 78 SER A C 1
ATOM 628 O O . SER A 1 78 ? -0.354 6.263 -14.222 1.00 81.62 78 SER A O 1
ATOM 630 N N . LEU A 1 79 ? 1.366 6.401 -15.638 1.00 80.44 79 LEU A N 1
ATOM 631 C CA . LEU A 1 79 ? 2.322 5.770 -14.714 1.00 80.44 79 LEU A CA 1
ATOM 632 C C . LEU A 1 79 ? 2.358 6.485 -13.348 1.00 80.44 79 LEU A C 1
ATOM 634 O O . LEU A 1 79 ? 2.477 5.847 -12.301 1.00 80.44 79 LEU A O 1
ATOM 638 N N . LYS A 1 80 ? 2.173 7.812 -13.355 1.00 82.06 80 LYS A N 1
ATOM 639 C CA . LYS A 1 80 ? 2.053 8.634 -12.144 1.00 82.06 80 LYS A CA 1
ATOM 640 C C . LYS A 1 80 ? 0.826 8.256 -11.308 1.00 82.06 80 LYS A C 1
ATOM 642 O O . LYS A 1 80 ? 0.912 8.221 -10.082 1.00 82.06 80 LYS A O 1
ATOM 647 N N . GLU A 1 81 ? -0.305 7.980 -11.947 1.00 80.94 81 GLU A N 1
ATOM 648 C CA . GLU A 1 81 ? -1.541 7.560 -11.278 1.00 80.94 81 GLU A CA 1
ATOM 649 C C . GLU A 1 81 ? -1.440 6.130 -10.763 1.00 80.94 81 GLU A C 1
ATOM 651 O O . GLU A 1 81 ? -1.860 5.872 -9.639 1.00 80.94 81 GLU A O 1
ATOM 656 N N . ILE A 1 82 ? -0.825 5.221 -11.524 1.00 84.06 82 ILE A N 1
ATOM 657 C CA . ILE A 1 82 ? -0.571 3.846 -11.076 1.00 84.06 82 ILE A CA 1
ATOM 658 C C . ILE A 1 82 ? 0.290 3.861 -9.815 1.00 84.06 82 ILE A C 1
ATOM 660 O O . ILE A 1 82 ? -0.074 3.236 -8.819 1.00 84.06 82 ILE A O 1
ATOM 664 N N . PHE A 1 83 ? 1.393 4.615 -9.817 1.00 83.31 83 PHE A N 1
ATOM 665 C CA . PHE A 1 83 ? 2.240 4.755 -8.635 1.00 83.31 83 PHE A CA 1
ATOM 666 C C . PHE A 1 83 ? 1.459 5.354 -7.460 1.00 83.31 83 PHE A C 1
ATOM 668 O O . PHE A 1 83 ? 1.461 4.802 -6.361 1.00 83.31 83 PHE A O 1
ATOM 675 N N . ARG A 1 84 ? 0.705 6.431 -7.703 1.00 85.19 84 ARG A N 1
ATOM 676 C CA . ARG A 1 84 ? -0.134 7.072 -6.684 1.00 85.19 84 ARG A CA 1
ATOM 677 C C . ARG A 1 84 ? -1.150 6.106 -6.069 1.00 85.19 84 ARG A C 1
ATOM 679 O O . ARG A 1 84 ? -1.237 6.031 -4.847 1.00 85.19 84 ARG A O 1
ATOM 686 N N . LYS A 1 85 ? -1.895 5.362 -6.890 1.00 86.69 85 LYS A N 1
ATOM 687 C CA . LYS A 1 85 ? -2.896 4.382 -6.436 1.00 86.69 85 LYS A CA 1
ATOM 688 C C . LYS A 1 85 ? -2.240 3.179 -5.748 1.00 86.69 85 LYS A C 1
ATOM 690 O O . LYS A 1 85 ? -2.802 2.649 -4.795 1.00 86.69 85 LYS A O 1
ATOM 695 N N . THR A 1 86 ? -1.021 2.805 -6.142 1.00 87.50 86 THR A N 1
ATOM 696 C CA . THR A 1 86 ? -0.230 1.756 -5.470 1.00 87.50 86 THR A CA 1
ATOM 697 C C . THR A 1 86 ? 0.183 2.168 -4.055 1.00 87.50 86 THR A C 1
ATOM 699 O O . THR A 1 86 ? 0.033 1.377 -3.123 1.00 87.50 86 THR A O 1
ATOM 702 N N . ILE A 1 87 ? 0.642 3.412 -3.873 1.00 89.31 87 ILE A N 1
ATOM 703 C CA . ILE A 1 87 ? 0.961 3.967 -2.548 1.00 89.31 87 ILE A CA 1
ATOM 704 C C . ILE A 1 87 ? -0.307 4.126 -1.705 1.00 89.31 87 ILE A C 1
ATOM 706 O O . ILE A 1 87 ? -0.311 3.726 -0.543 1.00 89.31 87 ILE A O 1
ATOM 710 N N . GLN A 1 88 ? -1.396 4.638 -2.287 1.00 89.12 88 GLN A N 1
ATOM 711 C CA . GLN A 1 88 ? -2.680 4.737 -1.588 1.00 89.12 88 GLN A CA 1
ATOM 712 C C . GLN A 1 88 ? -3.159 3.361 -1.114 1.00 89.12 88 GLN A C 1
ATOM 714 O O . GLN A 1 88 ? -3.542 3.212 0.039 1.00 89.12 88 GLN A O 1
ATOM 719 N N . THR A 1 89 ? -3.052 2.337 -1.964 1.00 89.75 89 THR A N 1
ATOM 720 C CA . THR A 1 89 ? -3.397 0.956 -1.600 1.00 89.75 89 THR A CA 1
ATOM 721 C C . THR A 1 89 ? -2.568 0.456 -0.415 1.00 89.75 89 THR A C 1
ATOM 723 O O . THR A 1 89 ? -3.103 -0.229 0.449 1.00 89.75 89 THR A O 1
ATOM 726 N N . ALA A 1 90 ? -1.281 0.809 -0.332 1.00 88.44 90 ALA A N 1
ATOM 727 C CA . ALA A 1 90 ? -0.447 0.439 0.811 1.00 88.44 90 ALA A CA 1
ATOM 728 C C . ALA A 1 90 ? -0.912 1.118 2.109 1.00 88.44 90 ALA A C 1
ATOM 730 O O . ALA A 1 90 ? -1.021 0.452 3.135 1.00 88.44 90 ALA A O 1
ATOM 731 N N . ILE A 1 91 ? -1.226 2.416 2.055 1.00 89.75 91 ILE A N 1
ATOM 732 C CA . ILE A 1 91 ? -1.752 3.172 3.205 1.00 89.75 91 ILE A CA 1
ATOM 733 C C . ILE A 1 91 ? -3.078 2.572 3.672 1.00 89.75 91 ILE A C 1
ATOM 735 O O . ILE A 1 91 ? -3.260 2.319 4.859 1.00 89.75 91 ILE A O 1
ATOM 739 N N . ASP A 1 92 ? -3.979 2.304 2.734 1.00 88.88 92 ASP A N 1
ATOM 740 C CA . ASP A 1 92 ? -5.277 1.711 3.018 1.00 88.88 92 ASP A CA 1
ATOM 741 C C . ASP A 1 92 ? -5.146 0.338 3.694 1.00 88.88 92 ASP A C 1
ATOM 743 O O . ASP A 1 92 ? -5.819 0.077 4.685 1.00 88.88 92 ASP A O 1
ATOM 747 N N . ILE A 1 93 ? -4.251 -0.524 3.202 1.00 88.94 93 ILE A N 1
ATOM 748 C CA . ILE A 1 93 ? -3.981 -1.834 3.813 1.00 88.94 93 ILE A CA 1
ATOM 749 C C . ILE A 1 93 ? -3.453 -1.670 5.242 1.00 88.94 93 ILE A C 1
ATOM 751 O O . ILE A 1 93 ? -3.890 -2.389 6.138 1.00 88.94 93 ILE A O 1
ATOM 755 N N . ILE A 1 94 ? -2.521 -0.740 5.467 1.00 89.31 94 ILE A N 1
ATOM 756 C CA . ILE A 1 94 ? -1.971 -0.477 6.804 1.00 89.31 94 ILE A CA 1
ATOM 757 C C . ILE A 1 94 ? -3.079 -0.015 7.754 1.00 89.31 94 ILE A C 1
ATOM 759 O O . ILE A 1 94 ? -3.156 -0.519 8.873 1.00 89.31 94 ILE A O 1
ATOM 763 N N . ASN A 1 95 ? -3.949 0.892 7.305 1.00 91.12 95 ASN A N 1
ATOM 764 C CA . ASN A 1 95 ? -5.077 1.377 8.098 1.00 91.12 95 ASN A CA 1
ATOM 765 C C . ASN A 1 95 ? -6.059 0.245 8.419 1.00 91.12 95 ASN A C 1
ATOM 767 O O . ASN A 1 95 ? -6.371 0.036 9.586 1.00 91.12 95 ASN A O 1
ATOM 771 N N . ASP A 1 96 ? -6.460 -0.548 7.423 1.00 88.12 96 ASP A N 1
ATOM 772 C CA . ASP A 1 96 ? -7.390 -1.666 7.617 1.00 88.12 96 ASP A CA 1
ATOM 773 C C . ASP A 1 96 ? -6.825 -2.718 8.589 1.00 88.12 96 ASP A C 1
ATOM 775 O O . ASP A 1 96 ? -7.550 -3.275 9.417 1.00 88.12 96 ASP A O 1
ATOM 779 N N . ILE A 1 97 ? -5.517 -2.992 8.524 1.00 89.56 97 ILE A N 1
ATOM 780 C CA . ILE A 1 97 ? -4.839 -3.892 9.466 1.00 89.56 97 ILE A CA 1
ATOM 781 C C . ILE A 1 97 ? -4.768 -3.263 10.860 1.00 89.56 97 ILE A C 1
ATOM 783 O O . ILE A 1 97 ? -5.032 -3.950 11.845 1.00 89.56 97 ILE A O 1
ATOM 787 N N . SER A 1 98 ? -4.428 -1.978 10.959 1.00 88.56 98 SER A N 1
ATOM 788 C CA . SER A 1 98 ? -4.377 -1.240 12.227 1.00 88.56 98 SER A CA 1
ATOM 789 C C . SER A 1 98 ? -5.738 -1.240 12.927 1.00 88.56 98 SER A C 1
ATOM 791 O O . SER A 1 98 ? -5.827 -1.495 14.133 1.00 88.56 98 SER A O 1
ATOM 793 N N . ASP A 1 99 ? -6.807 -1.041 12.162 1.00 88.38 99 ASP A N 1
ATOM 794 C CA . ASP A 1 99 ? -8.182 -1.097 12.646 1.00 88.38 99 ASP A CA 1
ATOM 795 C C . ASP A 1 99 ? -8.566 -2.521 13.056 1.00 88.38 99 ASP A C 1
ATOM 797 O O . ASP A 1 99 ? -9.163 -2.724 14.117 1.00 88.38 99 ASP A O 1
ATOM 801 N N . ALA A 1 100 ? -8.187 -3.535 12.273 1.00 87.06 100 ALA A N 1
ATOM 802 C CA . ALA A 1 100 ? -8.433 -4.932 12.625 1.00 87.06 100 ALA A CA 1
ATOM 803 C C . ALA A 1 100 ? -7.703 -5.343 13.916 1.00 87.06 100 ALA A C 1
ATOM 805 O O . ALA A 1 100 ? -8.271 -6.067 14.736 1.00 87.06 100 ALA A O 1
ATOM 806 N N . ILE A 1 101 ? -6.467 -4.878 14.119 1.00 87.38 101 ILE A N 1
ATOM 807 C CA . ILE A 1 101 ? -5.684 -5.126 15.338 1.00 87.38 101 ILE A CA 1
ATOM 808 C C . ILE A 1 101 ? -6.313 -4.410 16.534 1.00 87.38 101 ILE A C 1
ATOM 810 O O . ILE A 1 101 ? -6.486 -5.032 17.581 1.00 87.38 101 ILE A O 1
ATOM 814 N N . SER A 1 102 ? -6.700 -3.143 16.377 1.00 88.69 102 SER A N 1
ATOM 815 C CA . SER A 1 102 ? -7.321 -2.356 17.453 1.00 88.69 102 SER A CA 1
ATOM 816 C C . SER A 1 102 ? -8.652 -2.954 17.907 1.00 88.69 102 SER A C 1
ATOM 818 O O . SER A 1 102 ? -8.968 -2.948 19.093 1.00 88.69 102 SER A O 1
ATOM 820 N N . ASN A 1 103 ? -9.413 -3.534 16.978 1.00 84.50 103 ASN A N 1
ATOM 821 C CA . ASN A 1 103 ? -10.697 -4.168 17.268 1.00 84.50 103 ASN A CA 1
ATOM 822 C C . ASN A 1 103 ? -10.591 -5.666 17.591 1.00 84.50 103 ASN A C 1
ATOM 824 O O . ASN A 1 103 ? -11.621 -6.311 17.778 1.00 84.50 103 ASN A O 1
ATOM 828 N N . LYS A 1 104 ? -9.382 -6.239 17.678 1.00 81.12 104 LYS A N 1
ATOM 829 C CA . LYS A 1 104 ? -9.165 -7.685 17.870 1.00 81.12 104 LYS A CA 1
ATOM 830 C C . LYS A 1 104 ? -9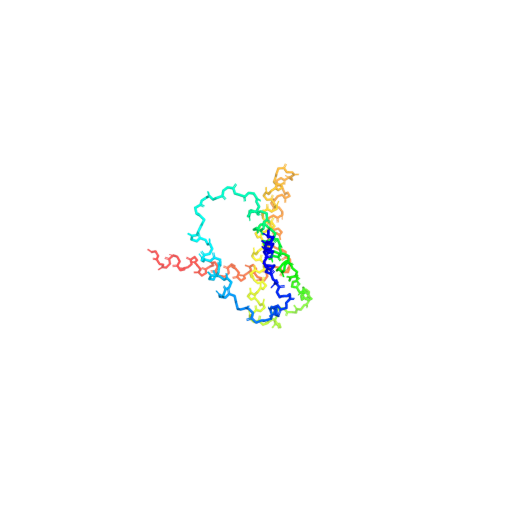.879 -8.244 19.106 1.00 81.12 104 LYS A C 1
ATOM 832 O O . LYS A 1 104 ? -10.334 -9.380 19.073 1.00 81.12 104 LYS A O 1
ATOM 837 N N . GLU A 1 105 ? -9.973 -7.465 20.181 1.00 79.81 105 GLU A N 1
ATOM 838 C CA . GLU A 1 105 ? -10.641 -7.881 21.424 1.00 79.81 105 GLU A CA 1
ATOM 839 C C . GLU A 1 105 ? -12.176 -7.846 21.331 1.00 79.81 105 GLU A C 1
ATOM 841 O O . GLU A 1 105 ? -12.856 -8.486 22.129 1.00 79.81 105 GLU A O 1
ATOM 846 N N . LEU A 1 106 ? -12.723 -7.129 20.346 1.00 81.56 106 LEU A N 1
ATOM 847 C CA . LEU A 1 106 ? -14.160 -6.902 20.168 1.00 81.56 106 LEU A CA 1
ATOM 848 C C . LEU A 1 106 ? -14.790 -7.815 19.107 1.00 81.56 106 LEU A C 1
ATOM 850 O O . LEU A 1 106 ? -16.014 -7.863 18.996 1.00 81.56 106 LEU A O 1
ATOM 854 N N . ILE A 1 107 ? -13.977 -8.526 18.320 1.00 85.38 107 ILE A N 1
ATOM 855 C CA . ILE A 1 107 ? -14.433 -9.329 17.179 1.00 85.38 107 ILE A CA 1
ATOM 856 C C . ILE A 1 107 ? -14.019 -10.794 17.306 1.00 85.38 107 ILE A C 1
ATOM 858 O O . ILE A 1 107 ? -13.029 -11.145 17.947 1.00 85.38 107 ILE A O 1
ATOM 862 N N . SER A 1 108 ? -14.771 -11.678 16.650 1.00 86.62 108 SER A N 1
ATOM 863 C CA . SER A 1 108 ? -14.428 -13.101 16.613 1.00 86.62 108 SER A CA 1
ATOM 864 C C . SER A 1 108 ? -13.133 -13.352 15.824 1.00 86.62 108 SER A C 1
ATOM 866 O O . SER A 1 108 ? -12.840 -12.671 14.840 1.00 86.62 108 SER A O 1
ATOM 868 N N . ASN A 1 109 ? -12.379 -14.400 16.177 1.00 86.00 109 ASN A N 1
ATOM 869 C CA . ASN A 1 109 ? -11.164 -14.789 15.440 1.00 86.00 109 ASN A CA 1
ATOM 870 C C . ASN A 1 109 ? -11.419 -15.019 13.937 1.00 86.00 109 ASN A C 1
ATOM 872 O O . ASN A 1 109 ? -10.549 -14.753 13.104 1.00 86.00 109 ASN A O 1
ATOM 876 N N . SER A 1 110 ? -12.604 -15.516 13.573 1.00 88.69 110 SER A N 1
ATOM 877 C CA . SER A 1 110 ? -13.009 -15.685 12.175 1.00 88.69 110 SER A CA 1
ATOM 878 C C . SER A 1 110 ? -13.187 -14.352 11.453 1.00 88.69 110 SER A C 1
ATOM 880 O O . SER A 1 110 ? -12.757 -14.221 10.307 1.00 88.69 110 SER A O 1
ATOM 882 N N . GLU A 1 111 ? -13.785 -13.363 12.114 1.00 86.19 111 GLU A N 1
ATOM 883 C CA . GLU A 1 111 ? -13.980 -12.031 11.543 1.00 86.19 111 GLU A CA 1
ATOM 884 C C . GLU A 1 111 ? -12.666 -11.269 11.456 1.00 86.19 111 GLU A C 1
ATOM 886 O O . GLU A 1 111 ? -12.385 -10.701 10.408 1.00 86.19 111 GLU A O 1
ATOM 891 N N . TYR A 1 112 ? -11.803 -11.364 12.469 1.00 87.06 112 TYR A N 1
ATOM 892 C CA . TYR A 1 112 ? -10.455 -10.794 12.429 1.00 87.06 112 TYR A CA 1
ATOM 893 C C . TYR A 1 112 ? -9.666 -11.273 11.202 1.00 87.06 112 TYR A C 1
ATOM 895 O O . TYR A 1 112 ? -9.153 -10.471 10.418 1.00 87.06 112 TYR A O 1
ATOM 903 N N . ARG A 1 113 ? -9.629 -12.594 10.970 1.00 86.44 113 ARG A N 1
ATOM 904 C CA . ARG A 1 113 ? -8.955 -13.170 9.793 1.00 86.44 113 ARG A CA 1
ATOM 905 C C . ARG A 1 113 ? -9.597 -12.722 8.482 1.00 86.44 113 ARG A C 1
ATOM 907 O O . ARG A 1 113 ? -8.883 -12.467 7.513 1.00 86.44 113 ARG A O 1
ATOM 914 N N . ARG A 1 114 ? -10.929 -12.634 8.441 1.00 88.50 114 ARG A N 1
ATOM 915 C CA . ARG A 1 114 ? -11.665 -12.167 7.262 1.00 88.50 114 ARG A CA 1
ATOM 916 C C . ARG A 1 114 ? -11.369 -10.698 6.961 1.00 88.50 114 ARG A C 1
ATOM 918 O O . ARG A 1 114 ? -11.187 -10.383 5.790 1.00 88.50 114 ARG A O 1
ATOM 925 N N . SER A 1 115 ? -11.283 -9.836 7.972 1.00 85.94 115 SER A N 1
ATOM 926 C CA . SER A 1 115 ? -10.957 -8.414 7.812 1.00 85.94 115 SER A CA 1
ATOM 927 C C . SER A 1 115 ? -9.552 -8.225 7.251 1.00 85.94 115 SER A C 1
ATOM 929 O O . SER A 1 115 ? -9.387 -7.517 6.262 1.00 85.94 115 SER A O 1
ATOM 931 N N . ILE A 1 116 ? -8.561 -8.952 7.780 1.00 87.06 116 ILE A N 1
ATOM 932 C CA . ILE A 1 116 ? -7.197 -8.935 7.229 1.00 87.06 116 ILE A CA 1
ATOM 933 C C . ILE A 1 116 ? -7.198 -9.413 5.777 1.00 87.06 116 ILE A C 1
ATOM 935 O O . ILE A 1 116 ? -6.613 -8.771 4.912 1.00 87.06 116 ILE A O 1
ATOM 939 N N . PHE A 1 117 ? -7.879 -10.521 5.475 1.00 88.38 117 PHE A N 1
ATOM 940 C CA . PHE A 1 117 ? -7.947 -11.014 4.102 1.00 88.38 117 PHE A CA 1
ATOM 941 C C . PHE A 1 117 ? -8.642 -10.011 3.168 1.00 88.38 117 PHE A C 1
ATOM 943 O O . PHE A 1 117 ? -8.187 -9.783 2.048 1.00 88.38 117 PHE A O 1
ATOM 950 N N . MET A 1 118 ? -9.721 -9.368 3.618 1.00 87.19 118 MET A N 1
ATOM 951 C CA . MET A 1 118 ? -10.418 -8.342 2.841 1.00 87.19 118 MET A CA 1
ATOM 952 C C . MET A 1 118 ? -9.547 -7.115 2.569 1.00 87.19 118 MET A C 1
ATOM 954 O O . MET A 1 118 ? -9.604 -6.619 1.444 1.00 87.19 118 MET A O 1
ATOM 958 N N . ALA A 1 119 ? -8.706 -6.697 3.520 1.00 86.81 119 ALA A N 1
ATOM 959 C CA . ALA A 1 119 ? -7.789 -5.568 3.346 1.00 86.81 119 ALA A CA 1
ATOM 960 C C . ALA A 1 119 ? -6.913 -5.730 2.089 1.00 86.81 119 ALA A C 1
ATOM 962 O O . ALA A 1 119 ? -6.780 -4.802 1.290 1.00 86.81 119 ALA A O 1
ATOM 963 N N . PHE A 1 120 ? -6.395 -6.943 1.855 1.00 85.38 120 PHE A N 1
ATOM 964 C CA . PHE A 1 120 ? -5.570 -7.261 0.682 1.00 85.38 120 PHE A CA 1
ATOM 965 C C . PHE A 1 120 ? -6.375 -7.643 -0.572 1.00 85.38 120 PHE A C 1
ATOM 967 O O . PHE A 1 120 ? -5.900 -7.456 -1.691 1.00 85.38 120 PHE A O 1
ATOM 974 N N . THR A 1 121 ? -7.579 -8.205 -0.425 1.00 85.31 121 THR A N 1
ATOM 975 C CA . THR A 1 121 ? -8.298 -8.855 -1.546 1.00 85.31 121 THR A CA 1
ATOM 976 C C . THR A 1 121 ? -9.489 -8.050 -2.081 1.00 85.31 121 THR A C 1
ATOM 978 O O . THR A 1 121 ? -10.207 -8.513 -2.985 1.00 85.31 121 THR A O 1
ATOM 981 N N . ALA A 1 122 ? -9.714 -6.845 -1.548 1.00 84.69 122 ALA A N 1
ATOM 982 C CA . ALA A 1 122 ? -10.721 -5.906 -2.034 1.00 84.69 122 ALA A CA 1
ATOM 983 C C . ALA A 1 122 ? -10.581 -5.681 -3.551 1.00 84.69 122 ALA A C 1
ATOM 985 O O . ALA A 1 122 ? -9.472 -5.556 -4.071 1.00 84.69 122 ALA A O 1
ATOM 986 N N . ARG A 1 123 ? -11.712 -5.678 -4.271 1.00 76.94 123 ARG A N 1
ATOM 987 C CA . ARG A 1 123 ? -11.769 -5.732 -5.747 1.00 76.94 123 ARG A CA 1
ATOM 988 C C . ARG A 1 123 ? -10.898 -4.662 -6.410 1.00 76.94 123 ARG A C 1
ATOM 990 O O . ARG A 1 123 ? -10.126 -4.999 -7.302 1.00 76.94 123 ARG A O 1
ATOM 997 N N . ASP A 1 124 ? -10.963 -3.438 -5.906 1.00 76.00 124 ASP A N 1
ATOM 998 C CA . ASP A 1 124 ? -10.302 -2.271 -6.501 1.00 76.00 124 ASP A CA 1
ATOM 999 C C . ASP A 1 124 ? -8.795 -2.233 -6.206 1.00 76.00 124 ASP A C 1
ATOM 1001 O O . ASP A 1 124 ? -8.032 -1.542 -6.876 1.00 76.00 124 ASP A O 1
ATOM 1005 N N . ARG A 1 125 ? -8.340 -3.027 -5.227 1.00 82.00 125 ARG A N 1
ATOM 1006 C CA . ARG A 1 125 ? -6.952 -3.057 -4.750 1.00 82.00 125 ARG A CA 1
ATOM 1007 C C . ARG A 1 125 ? -6.139 -4.229 -5.300 1.00 82.00 125 ARG A C 1
ATOM 1009 O O . ARG A 1 125 ? -4.913 -4.192 -5.246 1.00 82.00 125 ARG A O 1
ATOM 1016 N N . ARG A 1 126 ? -6.783 -5.254 -5.880 1.00 84.88 126 ARG A N 1
ATOM 1017 C CA . ARG A 1 126 ? -6.112 -6.507 -6.302 1.00 84.88 126 ARG A CA 1
ATOM 1018 C C . ARG A 1 126 ? -4.950 -6.294 -7.266 1.00 84.88 126 ARG A C 1
ATOM 1020 O O . ARG A 1 126 ? -3.922 -6.945 -7.119 1.00 84.88 126 ARG A O 1
ATOM 1027 N N . ILE A 1 127 ? -5.108 -5.403 -8.245 1.00 87.00 127 ILE A N 1
ATOM 1028 C CA . ILE A 1 127 ? -4.065 -5.135 -9.247 1.00 87.00 127 ILE A CA 1
ATOM 1029 C C . ILE A 1 127 ? -2.840 -4.514 -8.570 1.00 87.00 127 ILE A C 1
ATOM 1031 O O . ILE A 1 127 ? -1.719 -4.966 -8.785 1.00 87.00 127 ILE A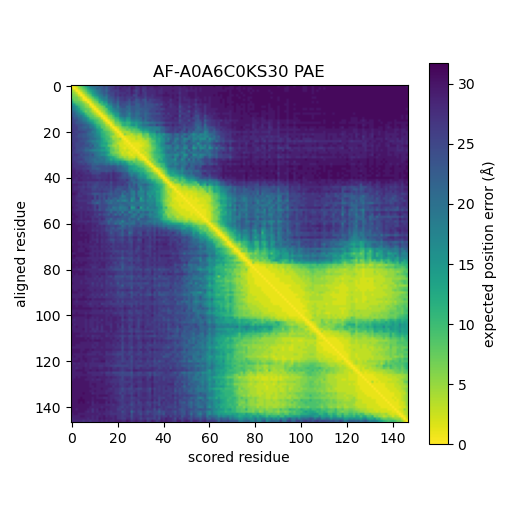 O 1
ATOM 1035 N N . TYR A 1 128 ? -3.057 -3.534 -7.693 1.00 88.88 128 TYR A N 1
ATOM 1036 C CA . TYR A 1 128 ? -1.986 -2.856 -6.964 1.00 88.88 128 TYR A CA 1
ATOM 1037 C C . TYR A 1 128 ? -1.297 -3.781 -5.956 1.00 88.88 128 TYR A C 1
ATOM 1039 O O . TYR A 1 128 ? -0.075 -3.748 -5.832 1.00 88.88 128 TYR A O 1
ATOM 1047 N N . VAL A 1 129 ? -2.043 -4.671 -5.296 1.00 89.19 129 VAL A N 1
ATOM 1048 C CA . VAL A 1 129 ? -1.462 -5.733 -4.458 1.00 89.19 129 VAL A CA 1
ATOM 1049 C C . VAL A 1 129 ? -0.616 -6.696 -5.297 1.00 89.19 129 VAL A C 1
ATOM 1051 O O . VAL A 1 129 ? 0.461 -7.096 -4.866 1.00 89.19 129 VAL A O 1
ATOM 1054 N N . GLY A 1 130 ? -1.036 -7.011 -6.525 1.00 88.94 130 GLY A N 1
ATOM 1055 C CA . GLY A 1 130 ? -0.222 -7.772 -7.476 1.00 88.94 130 GLY A CA 1
ATOM 1056 C C . GLY A 1 130 ? 1.104 -7.080 -7.815 1.00 88.94 130 GLY A C 1
ATOM 1057 O O . GLY A 1 130 ? 2.149 -7.727 -7.796 1.00 88.94 130 GLY A O 1
ATOM 1058 N N . ILE A 1 131 ? 1.083 -5.762 -8.045 1.00 90.31 131 ILE A N 1
ATOM 1059 C CA . ILE A 1 131 ? 2.302 -4.959 -8.255 1.00 90.31 131 ILE A CA 1
ATOM 1060 C C . ILE A 1 131 ? 3.228 -5.068 -7.037 1.00 90.31 131 ILE A C 1
ATOM 1062 O O . ILE A 1 131 ? 4.424 -5.308 -7.201 1.00 90.31 131 ILE A O 1
ATOM 1066 N N . TRP A 1 132 ? 2.685 -4.971 -5.820 1.00 90.62 132 TRP A N 1
ATOM 1067 C CA . TRP A 1 132 ? 3.459 -5.162 -4.591 1.00 90.62 132 TRP A CA 1
ATOM 1068 C C . TRP A 1 132 ? 4.106 -6.545 -4.516 1.00 90.62 132 TRP A C 1
ATOM 1070 O O . TRP A 1 132 ? 5.292 -6.632 -4.216 1.00 90.62 132 TRP A O 1
ATOM 1080 N N . LEU A 1 133 ? 3.376 -7.620 -4.828 1.00 92.00 133 LEU A N 1
ATOM 1081 C CA . LEU A 1 133 ? 3.927 -8.981 -4.815 1.00 92.00 133 LEU A CA 1
ATOM 1082 C C . LEU A 1 133 ? 5.070 -9.160 -5.819 1.00 92.00 133 LEU A C 1
ATOM 1084 O O . LEU A 1 133 ? 6.063 -9.810 -5.500 1.00 92.00 133 LEU A O 1
ATOM 1088 N N . ILE A 1 134 ? 4.962 -8.553 -7.003 1.00 93.62 134 ILE A N 1
ATOM 1089 C CA . ILE A 1 134 ? 6.041 -8.559 -7.997 1.00 93.62 134 ILE A CA 1
ATOM 1090 C C . ILE A 1 134 ? 7.270 -7.836 -7.438 1.00 93.62 134 ILE A C 1
ATOM 1092 O O . ILE A 1 134 ? 8.369 -8.388 -7.463 1.00 93.62 134 ILE A O 1
ATOM 1096 N N . VAL A 1 135 ? 7.092 -6.635 -6.880 1.00 92.19 135 VAL A N 1
ATOM 1097 C CA . VAL A 1 135 ? 8.188 -5.866 -6.267 1.00 92.19 135 VAL A CA 1
ATOM 1098 C C . VAL A 1 135 ? 8.832 -6.646 -5.119 1.00 92.19 135 VAL A C 1
ATOM 1100 O O . VAL A 1 135 ? 10.055 -6.759 -5.075 1.00 92.19 135 VAL A O 1
ATOM 1103 N N . PHE A 1 136 ? 8.038 -7.254 -4.235 1.00 92.38 136 PHE A N 1
ATOM 1104 C CA . PHE A 1 136 ? 8.550 -8.103 -3.158 1.00 92.38 136 PHE A CA 1
ATOM 1105 C C . PHE A 1 136 ? 9.302 -9.325 -3.684 1.00 92.38 136 PHE A C 1
ATOM 1107 O O . PHE A 1 136 ? 10.335 -9.674 -3.120 1.00 92.38 136 PHE A O 1
ATOM 1114 N N . SER A 1 137 ? 8.851 -9.938 -4.779 1.00 94.50 137 SER A N 1
ATOM 1115 C CA . SER A 1 137 ? 9.581 -11.036 -5.418 1.00 94.50 137 SER A CA 1
ATOM 1116 C C . SER A 1 137 ? 10.966 -10.595 -5.887 1.00 94.50 137 SER A C 1
ATOM 1118 O O . SER A 1 137 ? 11.930 -11.331 -5.689 1.00 94.50 137 SER A O 1
ATOM 1120 N N . PHE A 1 138 ? 11.086 -9.400 -6.475 1.00 94.69 138 PHE A N 1
ATOM 1121 C CA . PHE A 1 138 ? 12.391 -8.849 -6.840 1.00 94.69 138 PHE A CA 1
ATOM 1122 C C . PHE A 1 138 ? 13.244 -8.568 -5.605 1.00 94.69 138 PHE A C 1
ATOM 1124 O O . PHE A 1 138 ? 14.415 -8.927 -5.598 1.00 94.69 138 PHE A O 1
ATOM 1131 N N . ILE A 1 139 ? 12.671 -7.983 -4.548 1.00 93.62 139 ILE A N 1
ATOM 1132 C CA . ILE A 1 139 ? 13.393 -7.724 -3.292 1.00 93.62 139 ILE A CA 1
ATOM 1133 C C . ILE A 1 139 ? 13.959 -9.027 -2.717 1.00 93.62 139 ILE A C 1
ATOM 1135 O O . ILE A 1 139 ? 15.141 -9.081 -2.395 1.00 93.62 139 ILE A O 1
ATOM 1139 N N . LEU A 1 140 ? 13.146 -10.083 -2.629 1.00 93.06 140 LEU A N 1
ATOM 1140 C CA . LEU A 1 140 ? 13.590 -11.389 -2.137 1.00 93.06 140 LEU A CA 1
ATOM 1141 C C . LEU A 1 140 ? 14.681 -11.994 -3.027 1.00 93.06 140 LEU A C 1
ATOM 1143 O O . LEU A 1 140 ? 15.678 -12.479 -2.503 1.00 93.06 140 LEU A O 1
ATOM 1147 N N . TYR A 1 141 ? 14.530 -11.908 -4.351 1.00 94.50 141 TYR A N 1
ATOM 1148 C CA . TYR A 1 141 ? 15.556 -12.345 -5.300 1.00 94.50 141 TYR A CA 1
ATOM 1149 C C . TYR A 1 141 ? 16.881 -11.593 -5.111 1.00 94.50 141 TYR A C 1
ATOM 1151 O O . TYR A 1 141 ? 17.942 -12.207 -5.123 1.00 94.50 141 TYR A O 1
ATOM 1159 N N . P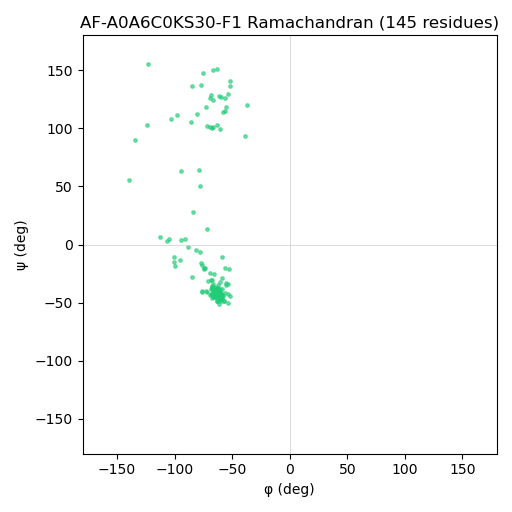HE A 1 142 ? 16.838 -10.275 -4.903 1.00 92.81 142 PHE A N 1
ATOM 1160 C CA . PHE A 1 142 ? 18.039 -9.480 -4.648 1.00 92.81 142 PHE A CA 1
ATOM 1161 C C . PHE A 1 142 ? 18.689 -9.813 -3.306 1.00 92.81 142 PHE A C 1
ATOM 1163 O O . PHE A 1 142 ? 19.912 -9.845 -3.236 1.00 92.81 142 PHE A O 1
ATOM 1170 N N . ILE A 1 143 ? 17.898 -10.065 -2.258 1.00 93.25 143 ILE A N 1
ATOM 1171 C CA . ILE A 1 143 ? 18.425 -10.489 -0.954 1.00 93.25 143 ILE A CA 1
ATOM 1172 C C . ILE A 1 143 ? 19.153 -11.828 -1.096 1.00 93.25 143 ILE A C 1
ATOM 1174 O O . ILE A 1 143 ? 20.290 -11.936 -0.651 1.00 93.25 143 ILE A O 1
ATOM 1178 N N . ASP A 1 144 ? 18.527 -12.809 -1.748 1.00 88.38 144 ASP A N 1
ATOM 1179 C CA . ASP A 1 144 ? 19.103 -14.144 -1.949 1.00 88.38 144 ASP A CA 1
ATOM 1180 C C . ASP A 1 144 ? 20.324 -14.113 -2.881 1.00 88.38 144 ASP A C 1
ATOM 1182 O O . ASP A 1 144 ? 21.316 -14.784 -2.641 1.00 88.38 144 ASP A O 1
ATOM 1186 N N . SER A 1 145 ? 20.302 -13.268 -3.914 1.00 85.44 145 SER A N 1
ATOM 1187 C CA . SER A 1 145 ? 21.444 -13.087 -4.816 1.00 85.44 145 SER A CA 1
ATOM 1188 C C . SER A 1 145 ? 22.597 -12.280 -4.205 1.00 85.44 145 SER A C 1
ATOM 1190 O O . SER A 1 145 ? 23.695 -12.303 -4.762 1.00 85.44 145 SER A O 1
ATOM 1192 N N . SER A 1 146 ? 22.348 -11.497 -3.153 1.00 81.38 146 SER A N 1
ATOM 1193 C CA . SER A 1 146 ? 23.360 -10.670 -2.482 1.00 81.38 146 SER A CA 1
ATOM 1194 C C . SER A 1 146 ? 23.979 -11.356 -1.260 1.00 81.38 146 SER A C 1
ATOM 1196 O O . SER A 1 146 ? 24.961 -10.826 -0.730 1.00 81.38 146 SER A O 1
ATOM 1198 N N . ALA A 1 147 ? 23.382 -12.451 -0.786 1.00 62.25 147 ALA A N 1
ATOM 1199 C CA . ALA A 1 147 ? 23.874 -13.275 0.314 1.00 62.25 147 ALA A CA 1
ATOM 1200 C C . ALA A 1 147 ? 24.853 -14.345 -0.194 1.00 62.25 147 ALA A C 1
ATOM 1202 O O . ALA A 1 147 ? 25.786 -14.670 0.575 1.00 62.25 147 ALA A O 1
#

Nearest PDB structures (foldseek):
  1k04-assembly1_A-2  TM=2.884E-01  e=5.816E+00  Homo sapiens

Sequence (147 aa):
MAATTTPSAIVIDKNIDLKDVKPEDIYNSIKESSQLIELSNDSLQQKELIDKINIFLEKYKTRKIPDEDPNTPWIHLSLKEIFRKTIQTAIDIINDISDAISNKELISNSEYRRSIFMAFTARDRRIYVGIWLIVFSFILYFIDSSA

Foldseek 3Di:
DDDDDDPDDPPPPPDDPPPPDDPVNVVVVVVVVVVPPPPDPDPVVVVVVVVVVVVVCVVVVPPPPPPDPLPDPPVPDDPVVLVVVLVVLVVQLVVQLVVLVVCVVVDDPVVSVVSNVCSAVPPSCVVSSVVVVVVVVVVVVVVVVVD

Solvent-accessible surface area (backbone atoms only — not comparable to full-atom values): 9106 Å² total; per-residue (Å²): 136,89,82,89,79,78,82,80,76,83,78,76,76,90,73,75,75,78,85,76,73,56,72,66,63,55,52,50,54,50,56,61,56,58,77,65,65,67,89,73,93,48,73,65,62,54,51,54,51,51,51,53,49,49,53,51,49,54,70,59,63,68,68,67,69,80,78,69,64,91,80,61,61,77,86,79,53,50,72,71,50,51,52,50,53,36,53,49,48,53,53,51,34,52,50,47,43,52,51,42,59,74,43,47,90,81,47,53,75,70,53,44,54,48,49,52,50,43,49,59,60,36,81,91,40,39,66,45,47,49,53,51,52,54,53,48,50,51,52,51,49,50,53,64,74,72,107

Organism: NCBI:txid1070528